Protein AF-A0A800BP45-F1 (afdb_monomer_lite)

Sequence (98 aa):
MSSSKGKVSSIKKIRLSILRDGSLEPFTFDFIYGIGPNGLTPFEMLLAEKEIGSEIEVHVSAKEFPEIFGHLSFLLQGLSLSRENTTLRFRVEKIEEP

Structure (mmCIF, N/CA/C/O backbone):
data_AF-A0A800BP45-F1
#
_entry.id   AF-A0A800BP45-F1
#
loop_
_atom_site.group_PDB
_atom_site.id
_atom_site.type_symbol
_atom_site.label_atom_id
_atom_site.label_alt_id
_atom_site.label_comp_id
_atom_site.label_asym_id
_atom_site.label_entity_id
_atom_site.label_seq_id
_atom_site.pdbx_PDB_ins_code
_atom_site.Cartn_x
_atom_site.Cartn_y
_atom_site.Cartn_z
_atom_site.occupancy
_atom_site.B_iso_or_equiv
_atom_site.auth_seq_id
_atom_site.auth_comp_id
_atom_site.auth_asym_id
_atom_site.auth_atom_id
_atom_site.pdbx_PDB_model_num
ATOM 1 N N . MET A 1 1 ? -11.474 -6.903 26.053 1.00 37.41 1 MET A N 1
ATOM 2 C CA . MET A 1 1 ? -11.622 -6.874 24.581 1.00 37.41 1 MET A CA 1
ATOM 3 C C . MET A 1 1 ? -10.850 -5.672 24.068 1.00 37.41 1 MET A C 1
ATOM 5 O O . MET A 1 1 ? -11.355 -4.560 24.124 1.00 37.41 1 MET A O 1
ATOM 9 N N . SER A 1 2 ? -9.583 -5.869 23.705 1.00 40.62 2 SER A N 1
ATOM 10 C CA . SER A 1 2 ? -8.706 -4.780 23.270 1.00 40.62 2 SER A CA 1
ATOM 11 C C . SER A 1 2 ? -9.144 -4.314 21.889 1.00 40.62 2 SER A C 1
ATOM 13 O O . SER A 1 2 ? -9.031 -5.054 20.916 1.00 40.62 2 SER A O 1
ATOM 15 N N . SER A 1 3 ? -9.703 -3.110 21.809 1.00 43.16 3 SER A N 1
ATOM 16 C CA . SER A 1 3 ? -9.996 -2.481 20.529 1.00 43.16 3 SER A CA 1
ATOM 17 C C . SER A 1 3 ? -8.677 -2.290 19.782 1.00 43.16 3 SER A C 1
ATOM 19 O O . SER A 1 3 ? -7.797 -1.586 20.268 1.00 43.16 3 SER A O 1
ATOM 21 N N . SER A 1 4 ? -8.538 -2.887 18.599 1.00 52.34 4 SER A N 1
ATOM 22 C CA . SER A 1 4 ? -7.435 -2.661 17.652 1.00 52.34 4 SER A CA 1
ATOM 23 C C . SER A 1 4 ? -7.531 -1.270 17.001 1.00 52.34 4 SER A C 1
ATOM 25 O O . SER A 1 4 ? -7.438 -1.112 15.779 1.00 52.34 4 SER A O 1
ATOM 27 N N . LYS A 1 5 ? -7.798 -0.240 17.812 1.00 60.06 5 LYS A N 1
ATOM 28 C CA . LYS A 1 5 ? -7.892 1.152 17.374 1.00 60.06 5 LYS A CA 1
ATOM 29 C C . LYS A 1 5 ? -6.499 1.578 16.920 1.00 60.06 5 LYS A C 1
ATOM 31 O O . LYS A 1 5 ? -5.622 1.768 17.749 1.00 60.06 5 LYS A O 1
ATOM 36 N N . GLY A 1 6 ? -6.308 1.669 15.606 1.00 79.50 6 GLY A N 1
ATOM 37 C CA . GLY A 1 6 ? -5.087 2.202 15.000 1.00 79.50 6 GLY A CA 1
ATOM 38 C C . GLY A 1 6 ? -4.281 1.247 14.121 1.00 79.50 6 GLY A C 1
ATOM 39 O O . GLY A 1 6 ? -3.315 1.710 13.531 1.00 79.50 6 GLY A O 1
ATOM 40 N N . LYS A 1 7 ? -4.669 -0.032 13.981 1.00 91.81 7 LYS A N 1
ATOM 41 C CA . LYS A 1 7 ? -3.952 -1.009 13.136 1.00 91.81 7 LYS A CA 1
ATOM 42 C C . LYS A 1 7 ? -4.744 -1.467 11.921 1.00 91.81 7 LYS A C 1
ATOM 44 O O . LYS A 1 7 ? -5.971 -1.601 11.998 1.00 91.81 7 LYS A O 1
ATOM 49 N N . VAL A 1 8 ? -4.034 -1.759 10.836 1.00 90.88 8 VAL A N 1
ATOM 50 C CA . VAL A 1 8 ? -4.558 -2.439 9.652 1.00 90.88 8 VAL A CA 1
ATOM 51 C C . VAL A 1 8 ? -5.015 -3.835 10.070 1.00 90.88 8 VAL A C 1
ATOM 53 O O . VAL A 1 8 ? -4.250 -4.621 10.630 1.00 90.88 8 VAL A O 1
ATOM 56 N N . SER A 1 9 ? -6.290 -4.124 9.834 1.00 90.69 9 SER A N 1
ATOM 57 C CA . SER A 1 9 ? -6.934 -5.404 10.128 1.00 90.69 9 SER A CA 1
ATOM 58 C C . SER A 1 9 ? -8.106 -5.611 9.170 1.00 90.69 9 SER A C 1
ATOM 60 O O . SER A 1 9 ? -8.516 -4.663 8.501 1.00 90.69 9 SER A O 1
ATOM 62 N N . SER A 1 10 ? -8.665 -6.822 9.129 1.00 89.50 10 SER A N 1
ATOM 63 C CA . SER A 1 10 ? -9.782 -7.180 8.244 1.00 89.50 10 SER A CA 1
ATOM 64 C C . SER A 1 10 ? -10.921 -6.161 8.265 1.00 89.50 10 SER A C 1
ATOM 66 O O . SER A 1 10 ? -11.320 -5.705 9.338 1.00 89.50 10 SER A O 1
ATOM 68 N N . ILE A 1 11 ? -11.458 -5.866 7.075 1.00 90.69 11 ILE A N 1
ATOM 69 C CA . ILE A 1 11 ? -12.649 -5.027 6.868 1.00 90.69 11 ILE A CA 1
ATOM 70 C C . ILE A 1 11 ? -12.446 -3.622 7.458 1.00 90.69 11 ILE A C 1
ATOM 72 O O . ILE A 1 11 ? -13.282 -3.076 8.172 1.00 90.69 11 ILE A O 1
ATOM 76 N N . LYS A 1 12 ? -11.291 -3.025 7.166 1.00 92.81 12 LYS A N 1
ATOM 77 C CA . LYS A 1 12 ? -11.033 -1.604 7.405 1.00 92.81 12 LYS A CA 1
ATOM 78 C C . LYS A 1 12 ? -10.710 -0.918 6.097 1.00 92.81 12 LYS A C 1
ATOM 80 O O . LYS A 1 12 ? -10.004 -1.485 5.260 1.00 92.81 12 LYS A O 1
ATOM 85 N N . LYS A 1 13 ? -11.195 0.309 5.942 1.00 95.56 13 LYS A N 1
ATOM 86 C CA . LYS A 1 13 ? -10.805 1.170 4.835 1.00 95.56 13 LYS A CA 1
ATOM 87 C C . LYS A 1 13 ? -9.449 1.788 5.154 1.00 95.56 13 LYS A C 1
ATOM 89 O O . LYS A 1 13 ? -9.269 2.426 6.193 1.00 95.56 13 LYS A O 1
ATOM 94 N N . ILE A 1 14 ? -8.490 1.557 4.266 1.00 96.50 14 ILE A N 1
ATOM 95 C CA . ILE A 1 14 ? -7.110 2.010 4.399 1.00 96.50 14 ILE A CA 1
ATOM 96 C C . ILE A 1 14 ? -6.838 3.037 3.309 1.00 96.50 14 ILE A C 1
ATOM 98 O O . ILE A 1 14 ? -7.061 2.754 2.131 1.00 96.50 14 ILE A O 1
ATOM 102 N N . ARG A 1 15 ? -6.322 4.203 3.705 1.00 96.56 15 ARG A N 1
ATOM 103 C CA . ARG A 1 15 ? -5.730 5.169 2.778 1.00 96.56 15 ARG A CA 1
ATOM 104 C C . ARG A 1 15 ? -4.228 5.003 2.775 1.00 96.56 15 ARG A C 1
ATOM 106 O O . ARG A 1 15 ? -3.594 5.122 3.828 1.00 96.56 15 ARG A O 1
ATOM 113 N N . LEU A 1 16 ? -3.673 4.795 1.591 1.00 97.06 16 LEU A N 1
ATOM 114 C CA . LEU A 1 16 ? -2.237 4.759 1.375 1.00 97.06 16 LEU A CA 1
ATOM 115 C C . LEU A 1 16 ? -1.798 5.921 0.500 1.00 97.06 16 LEU A C 1
ATOM 117 O O . LEU A 1 16 ? -2.483 6.270 -0.462 1.00 97.06 16 LEU A O 1
ATOM 121 N N . SER A 1 17 ? -0.636 6.481 0.816 1.00 96.06 17 SER A N 1
ATOM 122 C CA . SER A 1 17 ? 0.148 7.255 -0.139 1.00 96.06 17 SER A CA 1
ATOM 123 C C . SER A 1 17 ? 1.262 6.378 -0.708 1.00 96.06 17 SER A C 1
ATOM 125 O O . SER A 1 17 ? 1.776 5.493 -0.023 1.00 96.06 17 SER A O 1
ATOM 127 N N . ILE A 1 18 ? 1.589 6.581 -1.981 1.00 94.75 18 ILE A N 1
ATOM 128 C CA . ILE A 1 18 ? 2.631 5.866 -2.712 1.00 94.75 18 ILE A CA 1
ATOM 129 C C . ILE A 1 18 ? 3.611 6.889 -3.249 1.00 94.75 18 ILE A C 1
ATOM 131 O O . ILE A 1 18 ? 3.234 7.748 -4.049 1.00 94.75 18 ILE A O 1
ATOM 135 N N . LEU A 1 19 ? 4.874 6.753 -2.877 1.00 93.50 19 LEU A N 1
ATOM 136 C CA . LEU A 1 19 ? 5.970 7.470 -3.499 1.00 93.50 19 LEU A CA 1
ATOM 137 C C . LEU A 1 19 ? 6.800 6.485 -4.321 1.00 93.50 19 LEU A C 1
ATOM 139 O O . LEU A 1 19 ? 7.385 5.543 -3.786 1.00 93.50 19 LEU A O 1
ATOM 143 N N . ARG A 1 20 ? 6.830 6.696 -5.635 1.00 90.62 20 ARG A N 1
ATOM 144 C CA . ARG A 1 20 ? 7.722 5.975 -6.546 1.00 90.62 20 ARG A CA 1
ATOM 145 C C . ARG A 1 20 ? 9.082 6.659 -6.551 1.00 90.62 20 ARG A C 1
ATOM 147 O O . ARG A 1 20 ? 9.132 7.889 -6.565 1.00 90.62 20 ARG A O 1
ATOM 154 N N . ASP A 1 21 ? 10.158 5.885 -6.634 1.00 85.88 21 ASP A N 1
ATOM 155 C CA . ASP A 1 21 ? 11.481 6.457 -6.875 1.00 85.88 21 ASP A CA 1
ATOM 156 C C . ASP A 1 21 ? 11.490 7.369 -8.122 1.00 85.88 21 ASP A C 1
ATOM 158 O O . ASP A 1 21 ? 10.828 7.106 -9.136 1.00 85.88 21 ASP A O 1
ATOM 162 N N . GLY A 1 22 ? 12.162 8.511 -7.995 1.00 80.19 22 GLY A N 1
ATOM 163 C CA . GLY A 1 22 ? 12.171 9.586 -8.989 1.00 80.19 22 GLY A CA 1
ATOM 164 C C . GLY A 1 22 ? 10.851 10.357 -9.182 1.00 80.19 22 GLY A C 1
ATOM 165 O O . GLY A 1 22 ? 10.791 11.206 -10.070 1.00 80.19 22 GLY A O 1
ATOM 166 N N . SER A 1 23 ? 9.790 10.092 -8.407 1.00 84.56 23 SER A N 1
ATOM 167 C CA . SER A 1 23 ? 8.586 10.944 -8.362 1.00 84.56 23 SER A CA 1
ATOM 168 C C . SER A 1 23 ? 8.718 12.013 -7.277 1.00 84.56 23 SER A C 1
ATOM 170 O O . SER A 1 23 ? 9.230 11.737 -6.195 1.00 84.56 23 SER A O 1
ATOM 172 N N . LEU A 1 24 ? 8.225 13.224 -7.548 1.00 79.50 24 LEU A N 1
ATOM 173 C CA . LEU A 1 24 ? 8.183 14.316 -6.566 1.00 79.50 24 LEU A CA 1
ATOM 174 C C . LEU A 1 24 ? 6.872 14.350 -5.777 1.00 79.50 24 LEU A C 1
ATOM 176 O O . LEU A 1 24 ? 6.847 14.860 -4.660 1.00 79.50 24 LEU A O 1
ATOM 180 N N . GLU A 1 25 ? 5.797 13.799 -6.340 1.00 85.50 25 GLU A N 1
ATOM 181 C CA . GLU A 1 25 ? 4.473 13.835 -5.726 1.00 85.50 25 GLU A CA 1
ATOM 182 C C . GLU A 1 25 ? 3.990 12.418 -5.404 1.00 85.50 25 GLU A C 1
ATOM 184 O O . GLU A 1 25 ? 4.066 11.529 -6.267 1.00 85.50 25 GLU A O 1
ATOM 189 N N . PRO A 1 26 ? 3.512 12.182 -4.167 1.00 90.12 26 PRO A N 1
ATOM 190 C CA . PRO A 1 26 ? 2.899 10.920 -3.811 1.00 90.12 26 PRO A CA 1
ATOM 191 C C . PRO A 1 26 ? 1.489 10.816 -4.402 1.00 90.12 26 PRO A C 1
ATOM 193 O O . PRO A 1 26 ? 0.693 11.753 -4.347 1.00 90.12 26 PRO A O 1
ATOM 196 N N . PHE A 1 27 ? 1.153 9.638 -4.919 1.00 90.69 27 PHE A N 1
ATOM 197 C CA . PHE A 1 27 ? -0.210 9.291 -5.321 1.00 90.69 27 PHE A CA 1
ATOM 198 C C . PHE A 1 27 ? -0.948 8.659 -4.138 1.00 90.69 27 PHE A C 1
ATOM 200 O O . PHE A 1 27 ? -0.360 7.860 -3.416 1.00 90.69 27 PHE A O 1
ATOM 207 N N . THR A 1 28 ? -2.227 8.979 -3.930 1.00 93.94 28 THR A N 1
ATOM 208 C CA . THR A 1 28 ? -3.023 8.388 -2.841 1.00 93.94 28 THR A CA 1
ATOM 209 C C . THR A 1 28 ? -4.175 7.555 -3.372 1.00 93.94 28 THR A C 1
ATOM 211 O O . THR A 1 28 ? -4.789 7.900 -4.380 1.00 93.94 28 THR A O 1
ATOM 214 N N . PHE A 1 29 ? -4.486 6.468 -2.671 1.00 94.38 29 PHE A N 1
ATOM 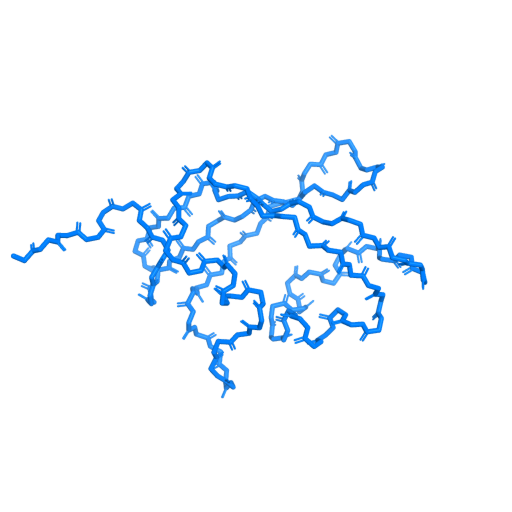215 C CA . PHE A 1 29 ? -5.643 5.634 -2.971 1.00 94.38 29 PHE A CA 1
ATOM 216 C C . PHE A 1 29 ? -6.227 5.015 -1.702 1.00 94.38 29 PHE A C 1
ATOM 218 O O . PHE A 1 29 ? -5.533 4.827 -0.699 1.00 94.38 29 PHE A O 1
ATOM 225 N N . ASP A 1 30 ? -7.515 4.689 -1.783 1.00 94.62 30 ASP A N 1
ATOM 226 C CA . ASP A 1 30 ? -8.251 3.993 -0.737 1.00 94.62 30 ASP A CA 1
ATOM 227 C C . ASP A 1 30 ? -8.566 2.567 -1.198 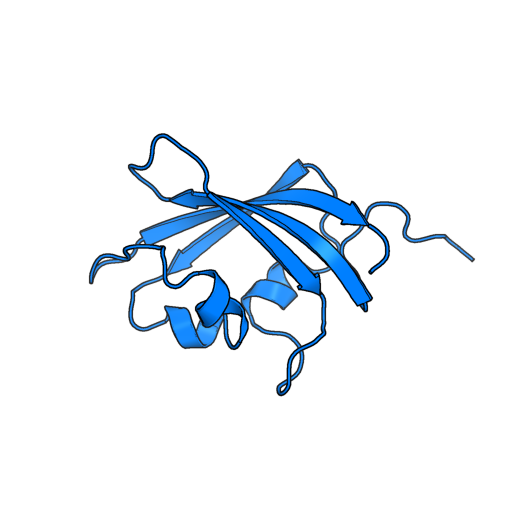1.00 94.62 30 ASP A C 1
ATOM 229 O O . ASP A 1 30 ? -8.930 2.345 -2.354 1.00 94.62 30 ASP A O 1
ATOM 233 N N . PHE A 1 31 ? -8.493 1.607 -0.282 1.00 94.62 31 PHE A N 1
ATOM 234 C CA . PHE A 1 31 ? -9.015 0.258 -0.497 1.00 94.62 31 PHE A CA 1
ATOM 235 C C . PHE A 1 31 ? -9.514 -0.342 0.820 1.00 94.62 31 PHE A C 1
ATOM 237 O O . PHE A 1 31 ? -9.232 0.188 1.897 1.00 94.62 31 PHE A O 1
ATOM 244 N N . ILE A 1 32 ? -10.270 -1.439 0.747 1.00 94.50 32 ILE A N 1
ATOM 245 C CA . ILE A 1 32 ? -10.703 -2.170 1.942 1.00 94.50 32 ILE A CA 1
ATOM 246 C C . ILE A 1 32 ? -9.792 -3.379 2.136 1.00 94.50 32 ILE A C 1
ATOM 248 O O . ILE A 1 32 ? -9.731 -4.260 1.281 1.00 94.50 32 ILE A O 1
ATOM 252 N N . TYR A 1 33 ? -9.102 -3.424 3.273 1.00 94.81 33 TYR A N 1
ATOM 253 C CA . TYR A 1 33 ? -8.168 -4.496 3.594 1.00 94.81 33 TYR A CA 1
ATOM 254 C C . TYR A 1 33 ? -8.887 -5.834 3.796 1.00 94.81 33 TYR A C 1
ATOM 256 O O . TYR A 1 33 ? -9.818 -5.938 4.607 1.00 94.81 33 TYR A O 1
ATOM 264 N N . GLY A 1 34 ? -8.413 -6.875 3.107 1.00 91.25 34 GLY A N 1
ATOM 265 C CA . GLY A 1 34 ? -8.947 -8.229 3.231 1.00 91.25 34 GLY A CA 1
ATOM 266 C C . GLY A 1 34 ? -10.213 -8.498 2.421 1.00 91.25 34 GLY A C 1
ATOM 267 O O . GLY A 1 34 ? -10.861 -9.517 2.657 1.00 91.25 34 GLY A O 1
ATOM 268 N N . ILE A 1 35 ? -10.570 -7.621 1.475 1.00 86.56 35 ILE A N 1
ATOM 269 C CA . ILE A 1 35 ? -11.675 -7.834 0.528 1.00 86.56 35 ILE A CA 1
ATOM 270 C C . ILE A 1 35 ? -11.092 -8.083 -0.866 1.00 86.56 35 ILE A C 1
ATOM 272 O O . ILE A 1 35 ? -11.060 -7.206 -1.723 1.00 86.56 35 ILE A O 1
ATOM 276 N N . GLY A 1 36 ? -10.632 -9.315 -1.086 1.00 81.88 36 GLY A N 1
ATOM 277 C CA . GLY A 1 36 ? -10.137 -9.794 -2.374 1.00 81.88 36 GLY A CA 1
ATOM 278 C C . GLY A 1 36 ? -10.672 -11.197 -2.687 1.00 81.88 36 GLY A C 1
ATOM 279 O O . GLY A 1 36 ? -10.867 -11.992 -1.766 1.00 81.88 36 GLY A O 1
ATOM 280 N N . PRO A 1 37 ? -10.896 -11.547 -3.969 1.00 82.00 37 PRO A N 1
ATOM 281 C CA . PRO A 1 37 ? -11.469 -12.844 -4.354 1.00 82.00 37 PRO A CA 1
ATOM 282 C C . PRO A 1 37 ? -10.563 -14.040 -4.024 1.00 82.00 37 PRO A C 1
ATOM 284 O O . PRO A 1 37 ? -11.048 -15.160 -3.910 1.00 82.00 37 PRO A O 1
ATOM 287 N N . ASN A 1 38 ? -9.260 -13.800 -3.850 1.00 85.25 38 ASN A N 1
ATOM 288 C CA . ASN A 1 38 ? -8.238 -14.826 -3.633 1.00 85.25 38 ASN A CA 1
ATOM 289 C C . ASN A 1 38 ? -7.603 -14.740 -2.231 1.00 85.25 38 ASN A C 1
ATOM 291 O O . ASN A 1 38 ? -6.489 -15.215 -2.031 1.00 85.25 38 ASN A O 1
ATOM 295 N N . GLY A 1 39 ? -8.283 -14.106 -1.269 1.00 88.19 39 GLY A N 1
ATOM 296 C CA . GLY A 1 39 ? -7.714 -13.812 0.048 1.00 88.19 39 GLY A CA 1
ATOM 297 C C . GLY A 1 39 ? -6.729 -12.637 0.022 1.00 88.19 39 GLY A C 1
ATOM 298 O O . GLY A 1 39 ? -6.834 -11.758 -0.835 1.00 88.19 39 GLY A O 1
ATOM 299 N N . LEU A 1 40 ? -5.802 -12.616 0.989 1.00 93.62 40 LEU A N 1
ATOM 300 C CA . LEU A 1 40 ? -4.799 -11.556 1.129 1.00 93.62 40 LEU A CA 1
ATOM 301 C C . LEU A 1 40 ? -3.702 -11.684 0.068 1.00 93.62 40 LEU A C 1
ATOM 303 O O . LEU A 1 40 ? -3.111 -12.748 -0.112 1.00 93.62 40 LEU A O 1
ATOM 307 N N . THR A 1 41 ? -3.396 -10.574 -0.591 1.00 95.19 41 THR A N 1
ATOM 308 C CA . THR A 1 41 ? -2.247 -10.448 -1.498 1.00 95.19 41 THR A CA 1
ATOM 309 C C . THR A 1 41 ? -0.920 -10.390 -0.728 1.00 95.19 41 THR A C 1
ATOM 311 O O . THR A 1 41 ? -0.917 -10.034 0.455 1.00 95.19 41 THR A O 1
ATOM 314 N N . PRO A 1 42 ? 0.233 -10.678 -1.368 1.00 95.81 42 PRO A N 1
ATOM 315 C CA . PRO A 1 42 ? 1.546 -10.445 -0.761 1.00 95.81 42 PRO A CA 1
ATOM 316 C C . PRO A 1 42 ? 1.707 -9.038 -0.187 1.00 95.81 42 PRO A C 1
ATOM 318 O O . PRO A 1 42 ? 2.195 -8.877 0.930 1.00 95.81 42 PRO A O 1
ATOM 321 N N . PHE A 1 43 ? 1.226 -8.025 -0.906 1.00 96.19 43 PHE A N 1
ATOM 322 C CA . PHE A 1 43 ? 1.221 -6.655 -0.417 1.00 96.19 43 PHE A CA 1
ATOM 323 C C . PHE A 1 43 ? 0.359 -6.464 0.841 1.00 96.19 43 PHE A C 1
ATOM 325 O O . PHE A 1 43 ? 0.815 -5.863 1.813 1.00 96.19 43 PHE A O 1
ATOM 332 N N . GLU A 1 44 ? -0.862 -7.003 0.869 1.00 95.88 44 GLU A N 1
ATOM 333 C CA . GLU A 1 44 ? -1.713 -6.937 2.064 1.00 95.88 44 GLU A CA 1
ATOM 334 C C . GLU A 1 44 ? -1.078 -7.658 3.258 1.00 95.88 44 GLU A C 1
ATOM 336 O O . GLU A 1 44 ? -1.121 -7.149 4.374 1.00 95.88 44 GLU A O 1
ATOM 341 N N . MET A 1 45 ? -0.406 -8.789 3.041 1.00 95.44 45 MET A N 1
ATOM 342 C CA . MET A 1 45 ? 0.318 -9.477 4.113 1.00 95.44 45 MET A CA 1
ATOM 343 C C . MET A 1 45 ? 1.419 -8.600 4.732 1.00 95.44 45 MET A C 1
ATOM 345 O O . MET A 1 45 ? 1.591 -8.620 5.948 1.00 95.44 45 MET A O 1
ATOM 349 N N . LEU A 1 46 ? 2.118 -7.780 3.936 1.00 96.06 46 LEU A N 1
ATOM 350 C CA . LEU A 1 46 ? 3.095 -6.804 4.449 1.00 96.06 46 LEU A CA 1
ATOM 351 C C . LEU A 1 46 ? 2.439 -5.658 5.235 1.00 96.06 46 LEU A C 1
ATOM 353 O O . LEU A 1 46 ? 3.053 -5.086 6.141 1.00 96.06 46 LEU A O 1
ATOM 357 N N . LEU A 1 47 ? 1.203 -5.314 4.875 1.00 95.88 47 LEU A N 1
ATOM 358 C CA . LEU A 1 47 ? 0.405 -4.272 5.516 1.00 95.88 47 LEU A CA 1
ATOM 359 C C . LEU A 1 47 ? -0.234 -4.702 6.835 1.00 95.88 47 LEU A C 1
ATOM 361 O O . LEU A 1 47 ? -0.642 -3.837 7.611 1.00 95.88 47 LEU A O 1
ATOM 365 N N . ALA A 1 48 ? -0.348 -6.005 7.080 1.00 94.69 48 ALA A N 1
ATOM 366 C CA . ALA A 1 48 ? -0.977 -6.542 8.274 1.00 94.69 48 ALA A CA 1
ATOM 367 C C . ALA A 1 48 ? -0.391 -5.910 9.548 1.00 94.69 48 ALA A C 1
ATOM 369 O O . ALA A 1 48 ? 0.823 -5.767 9.700 1.00 94.69 48 ALA A O 1
ATOM 370 N N . GLU A 1 49 ? -1.276 -5.508 10.464 1.00 93.69 49 GLU A N 1
ATOM 371 C CA . GLU A 1 49 ? -0.936 -4.930 11.771 1.00 93.69 49 GLU A CA 1
ATOM 372 C C . GLU A 1 49 ? -0.158 -3.601 11.751 1.00 93.69 49 GLU A C 1
ATOM 374 O O . GLU A 1 49 ? 0.187 -3.090 12.821 1.00 93.69 49 GLU A O 1
ATOM 379 N N . LYS A 1 50 ? 0.076 -3.000 10.576 1.00 96.38 50 LYS A N 1
ATOM 380 C CA . LYS A 1 50 ? 0.693 -1.672 10.465 1.00 96.38 50 LYS A CA 1
ATOM 381 C C . LYS A 1 50 ? -0.215 -0.585 11.026 1.00 96.38 50 LYS A C 1
ATOM 383 O O . LYS A 1 50 ? -1.440 -0.682 10.972 1.00 96.38 50 LYS A O 1
ATOM 388 N N . GLU A 1 51 ? 0.402 0.462 11.555 1.00 96.19 51 GLU A N 1
ATOM 389 C CA . GLU A 1 51 ? -0.273 1.616 12.157 1.00 96.19 51 GLU A CA 1
ATOM 390 C C . GLU A 1 51 ? -0.200 2.838 11.240 1.00 96.19 51 GLU A C 1
ATOM 392 O O . GLU A 1 51 ? 0.626 2.884 10.327 1.00 96.19 51 GLU A O 1
ATOM 397 N N . ILE A 1 52 ? -1.038 3.848 11.489 1.00 96.62 52 ILE A N 1
ATOM 398 C CA . ILE A 1 52 ? -0.945 5.144 10.795 1.00 96.62 52 ILE A CA 1
ATOM 399 C C . ILE A 1 52 ? 0.481 5.702 10.930 1.00 96.62 52 ILE A C 1
ATOM 401 O O . ILE A 1 52 ? 1.067 5.686 12.010 1.00 96.62 52 ILE A O 1
ATOM 405 N N . GLY A 1 53 ? 1.035 6.187 9.822 1.00 96.62 53 GLY A N 1
ATOM 406 C CA . GLY A 1 53 ? 2.414 6.650 9.706 1.00 96.62 53 GLY A CA 1
ATOM 407 C C . GLY A 1 53 ? 3.434 5.545 9.426 1.00 96.62 53 GLY A C 1
ATOM 408 O O . GLY A 1 53 ? 4.581 5.870 9.139 1.00 96.62 53 GLY A O 1
ATOM 409 N N . SER A 1 54 ? 3.047 4.263 9.467 1.00 97.19 54 SER A N 1
ATOM 410 C CA . SER A 1 54 ? 3.940 3.171 9.065 1.00 97.19 54 SER A CA 1
ATOM 411 C C . SER A 1 54 ? 4.258 3.258 7.580 1.00 97.19 54 SER A C 1
ATOM 413 O O . SER A 1 54 ? 3.365 3.502 6.765 1.00 97.19 54 SER A O 1
ATOM 415 N N . GLU A 1 55 ? 5.513 2.978 7.245 1.00 96.69 55 GLU A N 1
ATOM 416 C CA . GLU A 1 55 ? 6.000 2.925 5.873 1.00 96.69 55 GLU A CA 1
ATOM 417 C C . GLU A 1 55 ? 6.426 1.498 5.505 1.00 96.69 55 GLU A C 1
ATOM 419 O O . GLU A 1 55 ? 6.932 0.737 6.336 1.00 96.69 55 GLU A O 1
ATOM 424 N N . ILE A 1 56 ? 6.177 1.125 4.253 1.00 96.25 56 ILE A N 1
ATOM 425 C CA . ILE A 1 56 ? 6.547 -0.158 3.658 1.00 96.25 56 ILE A CA 1
ATOM 426 C C . ILE A 1 56 ? 7.227 0.141 2.331 1.00 96.25 56 ILE A C 1
ATOM 428 O O . ILE A 1 56 ? 6.678 0.856 1.494 1.00 96.25 56 ILE A O 1
ATOM 432 N N . GLU A 1 57 ? 8.407 -0.427 2.128 1.00 95.50 57 GLU A N 1
ATOM 433 C CA . GLU A 1 57 ? 9.117 -0.352 0.858 1.00 95.50 57 GLU A CA 1
ATOM 434 C C . GLU A 1 57 ? 8.943 -1.670 0.102 1.00 95.50 57 GLU A C 1
ATOM 436 O O . GLU A 1 57 ? 9.137 -2.7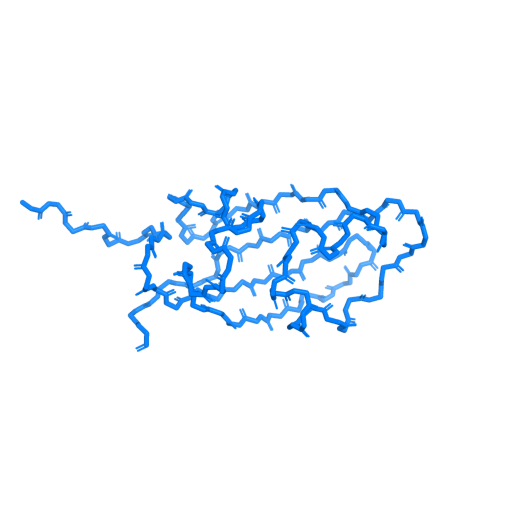52 0.658 1.00 95.50 57 GLU A O 1
ATOM 441 N N . VAL A 1 58 ? 8.541 -1.574 -1.163 1.00 94.19 58 VAL A N 1
ATOM 442 C CA . VAL A 1 58 ? 8.352 -2.714 -2.058 1.00 94.19 58 VAL A CA 1
ATOM 443 C C . VAL A 1 58 ? 9.208 -2.497 -3.297 1.00 94.19 58 VAL A C 1
ATOM 445 O O . VAL A 1 58 ? 9.036 -1.517 -4.024 1.00 94.19 58 VAL A O 1
ATOM 448 N N . HIS A 1 59 ? 10.119 -3.432 -3.544 1.00 92.88 59 HIS A N 1
ATOM 449 C CA . HIS A 1 59 ? 10.874 -3.518 -4.788 1.00 92.88 59 HIS A CA 1
ATOM 450 C C . HIS A 1 59 ? 10.118 -4.411 -5.758 1.00 92.88 59 HIS A C 1
ATOM 452 O O . HIS A 1 59 ? 9.842 -5.565 -5.441 1.00 92.88 59 HIS A O 1
ATOM 458 N N . VAL A 1 60 ? 9.751 -3.867 -6.914 1.00 92.19 60 VAL A N 1
ATOM 459 C CA . VAL A 1 60 ? 8.888 -4.569 -7.860 1.00 92.19 60 VAL A CA 1
ATOM 460 C C . VAL A 1 60 ? 9.270 -4.246 -9.296 1.00 92.19 60 VAL A C 1
ATOM 462 O O . VAL A 1 60 ? 9.449 -3.085 -9.665 1.00 92.19 60 VAL A O 1
ATOM 465 N N . SER A 1 61 ? 9.386 -5.278 -10.126 1.00 91.19 61 SER A N 1
ATOM 466 C CA . SER A 1 61 ? 9.424 -5.127 -11.580 1.00 91.19 61 SER A CA 1
ATOM 467 C C . SER A 1 61 ? 8.011 -5.118 -12.175 1.00 91.19 61 SER A C 1
ATOM 469 O O . SER A 1 61 ? 7.056 -5.621 -11.580 1.00 91.19 61 SER A O 1
ATOM 471 N N . ALA A 1 62 ? 7.867 -4.640 -13.414 1.00 88.50 62 ALA A N 1
ATOM 472 C CA . ALA A 1 62 ? 6.589 -4.704 -14.132 1.00 88.50 62 ALA A CA 1
ATOM 473 C C . ALA A 1 62 ? 6.005 -6.134 -14.251 1.00 88.50 62 ALA A C 1
ATOM 475 O O . ALA A 1 62 ? 4.797 -6.285 -14.420 1.00 88.50 62 ALA A O 1
ATOM 476 N N . LYS A 1 63 ? 6.840 -7.184 -14.163 1.00 89.31 63 LYS A N 1
ATOM 477 C CA . LYS A 1 63 ? 6.402 -8.590 -14.226 1.00 89.31 63 LYS A CA 1
ATOM 478 C C . LYS A 1 63 ? 5.839 -9.099 -12.900 1.00 89.31 63 LYS A C 1
ATOM 480 O O . LYS A 1 63 ? 4.868 -9.844 -12.912 1.00 89.31 63 LYS A O 1
ATOM 485 N N . GLU A 1 64 ? 6.443 -8.704 -11.783 1.00 91.75 64 GLU A N 1
ATOM 486 C CA . GLU A 1 64 ? 6.035 -9.131 -10.433 1.00 91.75 64 GLU A CA 1
ATOM 487 C C . GLU A 1 64 ? 4.828 -8.337 -9.922 1.00 91.75 64 GLU A C 1
ATOM 489 O O . GLU A 1 64 ? 4.135 -8.758 -8.999 1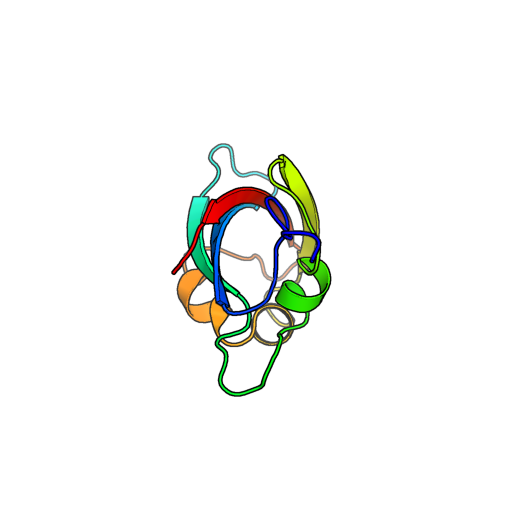.00 91.75 64 GLU A O 1
ATOM 494 N N . PHE A 1 65 ? 4.544 -7.188 -10.537 1.00 91.81 65 PHE A N 1
ATOM 495 C CA . PHE A 1 65 ? 3.507 -6.274 -10.080 1.00 91.81 65 PHE A CA 1
ATOM 496 C C . PHE A 1 65 ? 2.112 -6.909 -9.927 1.00 91.81 65 PHE A C 1
ATOM 498 O O . PHE A 1 65 ? 1.522 -6.774 -8.851 1.00 91.81 65 PHE A O 1
ATOM 505 N N . PRO A 1 66 ? 1.565 -7.648 -10.914 1.00 91.81 66 PRO A N 1
ATOM 506 C CA . PRO A 1 66 ? 0.254 -8.273 -10.747 1.00 91.81 66 PRO A CA 1
ATOM 507 C C . PRO A 1 66 ? 0.247 -9.365 -9.670 1.00 91.81 66 PRO A C 1
ATOM 509 O O . PRO A 1 66 ? -0.782 -9.587 -9.041 1.00 91.81 66 PRO A O 1
ATOM 512 N N . GLU A 1 67 ? 1.380 -10.031 -9.441 1.00 92.75 67 GLU A N 1
ATOM 513 C CA . GLU A 1 67 ? 1.510 -11.091 -8.437 1.00 92.75 67 GLU A CA 1
ATOM 514 C C . GLU A 1 67 ? 1.530 -10.516 -7.014 1.00 92.75 67 GLU A C 1
ATOM 516 O O . GLU A 1 67 ? 0.809 -10.995 -6.139 1.00 92.75 67 GLU A O 1
ATOM 521 N N . ILE A 1 68 ? 2.288 -9.437 -6.793 1.00 94.75 68 ILE A N 1
ATOM 522 C CA . ILE A 1 68 ? 2.425 -8.794 -5.477 1.00 94.75 68 ILE A CA 1
ATOM 523 C C . ILE A 1 68 ? 1.136 -8.078 -5.061 1.00 94.75 68 ILE A C 1
ATOM 525 O O . ILE A 1 68 ? 0.715 -8.180 -3.906 1.00 94.75 68 ILE A O 1
ATOM 529 N N . PHE A 1 69 ? 0.517 -7.342 -5.987 1.00 94.19 69 PHE A N 1
ATOM 530 C CA . PHE A 1 69 ? -0.630 -6.479 -5.691 1.00 94.19 69 PHE A CA 1
ATOM 531 C C . PHE A 1 69 ? -1.980 -7.133 -5.996 1.00 94.19 69 PHE A C 1
ATOM 533 O O . PHE A 1 69 ? -3.013 -6.624 -5.564 1.00 94.19 69 PHE A O 1
ATOM 540 N N . GLY A 1 70 ? -2.010 -8.249 -6.732 1.00 93.50 70 GLY A N 1
ATOM 541 C CA . GLY A 1 70 ? -3.233 -8.980 -7.058 1.00 93.50 70 GLY A CA 1
ATOM 542 C C . GLY A 1 70 ? -4.334 -8.068 -7.601 1.00 93.50 70 GLY A C 1
ATOM 543 O O . GLY A 1 70 ? -4.145 -7.341 -8.574 1.00 93.50 70 GLY A O 1
ATOM 544 N N . HIS A 1 71 ? -5.492 -8.072 -6.942 1.00 91.25 71 HIS A N 1
ATOM 545 C CA . HIS A 1 71 ? -6.644 -7.251 -7.323 1.00 91.25 71 HIS A CA 1
ATOM 546 C C . HIS A 1 71 ? -6.400 -5.735 -7.176 1.00 91.25 71 HIS A C 1
ATOM 548 O O . HIS A 1 71 ? -7.005 -4.947 -7.903 1.00 91.25 71 HIS A O 1
ATOM 554 N N . LEU A 1 72 ? -5.482 -5.315 -6.298 1.00 92.25 72 LEU A N 1
ATOM 555 C CA . LEU A 1 72 ? -5.120 -3.905 -6.121 1.00 92.25 72 LEU A CA 1
ATOM 556 C C . LEU A 1 72 ? -4.335 -3.356 -7.312 1.00 92.25 72 LEU A C 1
ATOM 558 O O . LEU A 1 72 ? -4.308 -2.144 -7.506 1.00 92.25 72 LEU A O 1
ATOM 562 N N . SER A 1 73 ? -3.764 -4.221 -8.159 1.00 90.88 73 SER A N 1
ATOM 563 C CA . SER A 1 73 ? -3.084 -3.793 -9.387 1.00 90.88 73 SER A CA 1
ATOM 564 C C . SER A 1 73 ? -3.973 -2.918 -10.279 1.00 90.88 73 SER A C 1
ATOM 566 O O . SER A 1 73 ? -3.453 -2.023 -10.938 1.00 90.88 73 SER A O 1
ATOM 568 N N . PHE A 1 74 ? -5.304 -3.099 -10.245 1.00 86.81 74 PHE A N 1
ATOM 569 C CA . PHE A 1 74 ? -6.262 -2.252 -10.964 1.00 86.81 74 PHE A CA 1
ATOM 570 C C . PHE A 1 74 ? -6.264 -0.796 -10.475 1.00 86.81 74 PHE A C 1
ATOM 572 O O . PHE A 1 74 ? -6.277 0.128 -11.284 1.00 86.81 74 PHE A O 1
ATOM 579 N N . LEU A 1 75 ? -6.194 -0.581 -9.159 1.00 87.12 75 LEU A N 1
ATOM 580 C CA . LEU A 1 75 ? -6.142 0.761 -8.564 1.00 87.12 75 LEU A CA 1
ATOM 581 C C . LEU A 1 75 ? -4.806 1.459 -8.836 1.00 87.12 75 LEU A C 1
ATOM 583 O O . LEU A 1 75 ? -4.712 2.682 -8.770 1.00 87.12 75 LEU A O 1
ATOM 587 N N . LEU A 1 76 ? -3.776 0.674 -9.148 1.00 87.31 76 LEU A N 1
ATOM 588 C CA . LEU A 1 76 ? -2.406 1.132 -9.304 1.00 87.31 76 LEU A CA 1
ATOM 589 C C . LEU A 1 76 ? -1.937 1.182 -10.765 1.00 87.31 76 LEU A C 1
ATOM 591 O O . LEU A 1 76 ? -0.758 1.417 -11.011 1.00 87.31 76 LEU A O 1
ATOM 595 N N . GLN A 1 77 ? -2.829 1.006 -11.747 1.00 80.06 77 GLN A N 1
ATOM 596 C CA . GLN A 1 77 ? -2.468 1.020 -13.177 1.00 80.06 77 GLN A CA 1
ATOM 597 C C . GLN A 1 77 ? -1.868 2.352 -13.648 1.00 80.06 77 GLN A C 1
ATOM 599 O O . GLN A 1 77 ? -1.150 2.387 -14.644 1.00 80.06 77 GLN A O 1
ATOM 604 N N . GLY A 1 78 ? -2.140 3.447 -12.930 1.00 76.56 78 GLY A N 1
ATOM 605 C CA . GLY A 1 78 ? -1.523 4.750 -13.186 1.00 76.56 78 GLY A CA 1
ATOM 606 C C . GLY A 1 78 ? -0.033 4.811 -12.829 1.00 76.56 78 GLY A C 1
ATOM 607 O O . GLY A 1 78 ? 0.649 5.755 -13.228 1.00 76.56 78 GLY A O 1
ATOM 608 N N . LEU A 1 79 ? 0.498 3.818 -12.105 1.00 80.19 79 LEU A N 1
ATOM 609 C CA . LEU A 1 79 ? 1.925 3.722 -11.831 1.00 80.19 79 LEU A CA 1
ATOM 610 C C . LEU A 1 79 ? 2.650 3.266 -13.100 1.00 80.19 79 LEU A C 1
ATOM 612 O O . LEU A 1 79 ? 2.619 2.099 -13.482 1.00 80.19 79 LEU A O 1
ATOM 616 N N . SER A 1 80 ? 3.340 4.203 -13.749 1.00 73.38 80 SER A N 1
ATOM 617 C CA . SER A 1 80 ? 4.280 3.876 -14.819 1.00 73.38 80 SER A CA 1
ATOM 618 C C . SER A 1 80 ? 5.492 3.166 -14.211 1.00 73.38 80 SER A C 1
ATOM 620 O O . SER A 1 80 ? 6.382 3.801 -13.636 1.00 73.38 80 SER A O 1
ATOM 622 N N . LEU A 1 81 ? 5.494 1.836 -14.279 1.00 78.00 81 LEU A N 1
ATOM 623 C CA . LEU A 1 81 ? 6.621 1.000 -13.876 1.00 78.00 81 LEU A CA 1
ATOM 624 C C . LEU A 1 81 ? 7.563 0.839 -15.065 1.00 78.00 81 LEU A C 1
ATOM 626 O O . LEU A 1 81 ? 7.123 0.553 -16.183 1.00 78.00 81 LEU A O 1
ATOM 630 N N . SER A 1 82 ? 8.862 1.020 -14.837 1.00 70.62 82 SER A N 1
ATOM 631 C CA . SER A 1 82 ? 9.848 0.698 -15.866 1.00 70.62 82 SER A CA 1
ATOM 632 C C . SER A 1 82 ? 9.947 -0.828 -16.033 1.00 70.62 82 SER A C 1
ATOM 634 O O . SER A 1 82 ? 9.428 -1.607 -15.231 1.00 70.62 82 SER A O 1
ATOM 636 N N . ARG A 1 83 ? 10.616 -1.287 -17.101 1.00 66.00 83 ARG A N 1
ATOM 637 C CA . ARG A 1 83 ? 10.949 -2.718 -17.248 1.00 66.00 83 ARG A CA 1
ATOM 638 C C . ARG A 1 83 ? 11.958 -3.201 -16.196 1.00 66.00 83 ARG A C 1
ATOM 640 O O . ARG A 1 83 ? 12.144 -4.408 -16.073 1.00 66.00 83 ARG A O 1
ATOM 647 N N . GLU A 1 84 ? 12.601 -2.278 -15.490 1.00 76.50 84 GLU A N 1
ATOM 648 C CA . GLU A 1 84 ? 13.558 -2.536 -14.418 1.00 76.50 84 GLU A CA 1
ATOM 649 C C . GLU A 1 84 ? 12.857 -2.531 -13.049 1.00 76.50 84 GLU A C 1
ATOM 651 O O . GLU A 1 84 ? 11.661 -2.248 -12.934 1.00 76.50 84 GLU A O 1
ATOM 656 N N . ASN A 1 85 ? 13.603 -2.864 -11.997 1.00 84.88 85 ASN A N 1
ATOM 657 C CA . ASN A 1 85 ? 13.086 -2.841 -10.632 1.00 84.88 85 ASN A CA 1
ATOM 658 C C . ASN A 1 85 ? 12.787 -1.398 -10.212 1.00 84.88 85 ASN A C 1
ATOM 660 O O . ASN A 1 85 ? 13.654 -0.532 -10.279 1.00 84.88 85 ASN A O 1
ATOM 664 N N . THR A 1 86 ? 11.557 -1.153 -9.766 1.00 89.44 86 THR A N 1
ATOM 665 C CA . THR A 1 86 ? 11.105 0.132 -9.234 1.00 89.44 86 THR A CA 1
ATOM 666 C C . THR A 1 86 ? 10.882 0.004 -7.731 1.00 89.44 86 THR A C 1
ATOM 668 O O . THR A 1 86 ? 10.276 -0.966 -7.269 1.00 89.44 86 THR A O 1
ATOM 671 N N . THR A 1 87 ? 11.337 0.993 -6.964 1.00 92.38 87 THR A N 1
ATOM 672 C CA . THR A 1 87 ? 11.020 1.102 -5.537 1.00 92.38 87 THR A CA 1
ATOM 673 C C . THR A 1 87 ? 9.726 1.886 -5.349 1.00 92.38 87 THR A C 1
ATOM 675 O O . THR A 1 87 ? 9.601 3.026 -5.807 1.00 92.38 87 THR A O 1
ATOM 678 N N . LEU A 1 88 ? 8.762 1.272 -4.665 1.00 93.81 88 LEU A N 1
ATOM 679 C CA . LEU A 1 88 ? 7.514 1.892 -4.235 1.00 93.81 88 LEU A CA 1
ATOM 680 C C . LEU A 1 88 ? 7.498 1.983 -2.711 1.00 93.81 88 LEU A C 1
ATOM 682 O O . LEU A 1 88 ? 7.599 0.968 -2.022 1.00 93.81 88 LEU A O 1
ATOM 686 N N . ARG A 1 89 ? 7.340 3.194 -2.183 1.00 95.75 89 ARG A N 1
ATOM 687 C CA . ARG A 1 89 ? 7.158 3.439 -0.751 1.00 95.75 89 ARG A CA 1
ATOM 688 C C . ARG A 1 89 ? 5.701 3.716 -0.465 1.00 95.75 89 ARG A C 1
ATOM 690 O O . ARG A 1 89 ? 5.153 4.690 -0.969 1.00 95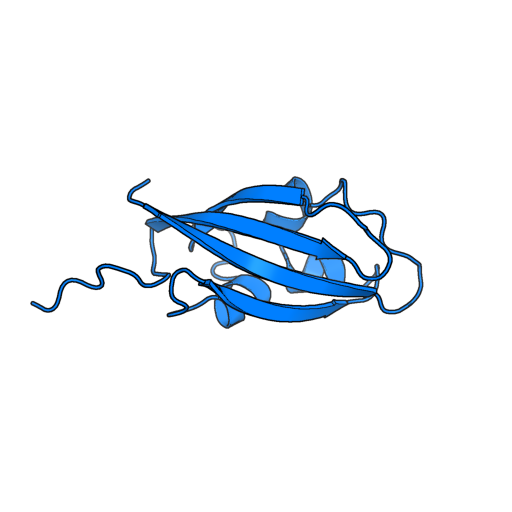.75 89 ARG A O 1
ATOM 697 N N . PHE A 1 90 ? 5.095 2.866 0.345 1.00 96.69 90 PHE A N 1
ATOM 698 C CA . PHE A 1 90 ? 3.719 2.994 0.788 1.00 96.69 90 PHE A CA 1
ATOM 699 C C . PHE A 1 90 ? 3.694 3.511 2.212 1.00 96.69 90 PHE A C 1
ATOM 701 O O . PHE A 1 90 ? 4.382 2.958 3.068 1.00 96.69 90 PHE A O 1
ATOM 708 N N . ARG A 1 91 ? 2.866 4.513 2.486 1.00 97.56 91 ARG A N 1
ATOM 709 C CA . ARG A 1 91 ? 2.648 5.026 3.837 1.00 97.56 91 AR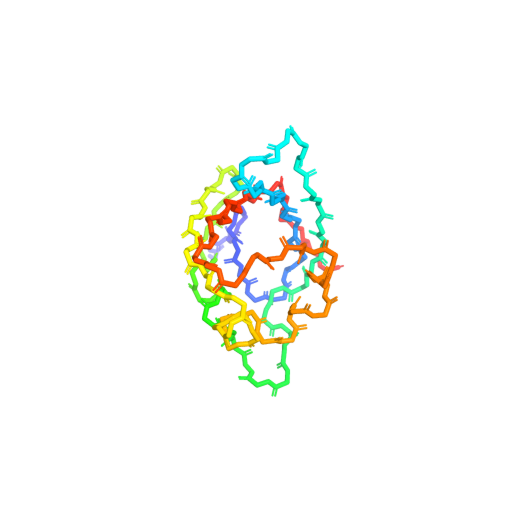G A CA 1
ATOM 710 C C . ARG A 1 91 ? 1.182 4.936 4.212 1.00 97.56 91 ARG A C 1
ATOM 712 O O . ARG A 1 91 ? 0.307 5.297 3.426 1.00 97.56 91 ARG A O 1
ATOM 719 N N . VAL A 1 92 ? 0.917 4.454 5.423 1.00 97.88 92 VAL A N 1
ATOM 720 C CA . VAL A 1 92 ? -0.438 4.385 5.975 1.00 97.88 92 VAL A CA 1
ATOM 721 C C . VAL A 1 92 ? -0.870 5.773 6.426 1.00 97.88 92 VAL A C 1
ATOM 723 O O . VAL A 1 92 ? -0.456 6.246 7.479 1.00 97.88 92 VAL A O 1
ATOM 726 N N . GLU A 1 93 ? -1.720 6.426 5.644 1.00 97.50 93 GLU A N 1
ATOM 727 C CA . GLU A 1 93 ? -2.203 7.775 5.958 1.00 97.50 93 GLU A CA 1
ATOM 728 C C . GLU A 1 93 ? -3.414 7.735 6.887 1.00 97.50 93 GLU A C 1
ATOM 730 O O . GLU A 1 93 ? -3.567 8.575 7.775 1.00 97.50 93 GLU A O 1
ATOM 735 N N . LYS A 1 94 ? -4.303 6.758 6.682 1.00 96.69 94 LYS A N 1
ATOM 736 C CA . LYS A 1 94 ? -5.554 6.661 7.435 1.00 96.69 94 LYS A CA 1
ATOM 737 C C . LYS A 1 94 ? -6.048 5.226 7.527 1.00 96.69 94 LYS A C 1
ATOM 739 O O . LYS A 1 94 ? -5.881 4.436 6.600 1.00 96.69 94 LYS A O 1
ATOM 744 N N . ILE A 1 95 ? -6.688 4.925 8.651 1.00 95.88 95 ILE A N 1
ATOM 745 C CA . ILE A 1 95 ? -7.376 3.666 8.919 1.00 95.88 95 ILE A CA 1
ATOM 746 C C . ILE A 1 95 ? -8.741 4.019 9.507 1.00 95.88 95 ILE A C 1
ATOM 748 O O . ILE A 1 95 ? -8.808 4.668 10.552 1.00 95.88 95 ILE A O 1
ATOM 752 N N . GLU A 1 96 ? -9.816 3.599 8.852 1.00 93.75 96 GLU A N 1
ATOM 753 C CA . GLU A 1 96 ? -11.190 3.867 9.283 1.00 93.75 96 GLU A CA 1
ATOM 754 C C . GLU A 1 96 ? -12.105 2.649 9.088 1.00 93.75 96 GLU A C 1
ATOM 756 O O . GLU A 1 96 ? -11.722 1.651 8.467 1.00 93.75 96 GLU A O 1
ATOM 761 N N . GLU A 1 97 ? -13.295 2.704 9.687 1.00 88.50 97 GLU A N 1
ATOM 762 C CA . GLU A 1 97 ? -14.354 1.731 9.398 1.00 88.50 97 GLU A CA 1
ATOM 763 C C . GLU A 1 97 ? -14.802 1.878 7.924 1.00 88.50 97 GLU A C 1
ATOM 765 O O . GLU A 1 97 ? -14.629 2.965 7.366 1.00 88.50 97 GLU A O 1
ATOM 770 N N . PRO A 1 98 ? -15.278 0.798 7.267 1.00 76.38 98 PRO A N 1
ATOM 771 C CA . PRO A 1 98 ? -15.606 0.795 5.837 1.00 76.38 98 PRO A CA 1
ATOM 772 C C . PRO A 1 98 ? -16.572 1.893 5.387 1.00 76.38 98 PRO A C 1
ATOM 774 O O . PRO A 1 98 ? -17.545 2.166 6.126 1.00 76.38 98 PRO A O 1
#

Radius of gyration: 13.32 Å; chains: 1; bounding box: 29×29×42 Å

Secondary structure (DSSP, 8-state):
----TTB--TTEEEEEEEEETT-SS-EEEEEEET--TTS--HHHHHHTT-BTT-EEEEEE-TTTHHHHHGGGGGTTTTS---SS-EEEEEEEEEEE--

Foldseek 3Di:
DDPLPFADDAQKKWKKWKDKPPDPDTDIDIDGQQPDPVGHALQSVQRGGDGAFDKDKDWDAPVCQCRRCPPCVVVVVPDPGDNHIIIMMMGTHDIGHD

pLDDT: mean 88.32, std 11.79, range [37.41, 97.88]